Protein AF-A0A4P1QQF9-F1 (afdb_monomer_lite)

Secondary structure (DSSP, 8-state):
--------S-TTTHHHHHHHHHHHHHHHT-S-HHHHHH----HHHHHHHHHHHHHHHHHTS-SB-TTS-GGGSBHHHHHHHHHHTT-GGGGS-GGGTT-S-HHHHHHHHHHHHHHT-S-HHHHHHHHHT---

Foldseek 3Di:
DDDPDDPDPPPPVVVVVCVVCVVVCVVQVLAQPCCVPVVDDDPLSVLQSVLQVLLCVQQVDRQADPVDDPCPRGSLNVLVVCLLVVNNLVSGHCVCVPVDDSVVSSVSSLSSNLSNDPDVVVNVCSVVVPHD

InterPro domains:
  IPR001245 Serine-threonine/tyrosine-protein kinase, catalytic domain [PF07714] (26-63)
  IPR011009 Protein kinase-like domain superfamily [SSF56112] (26-121)
  IPR052059 Cysteine-rich Ser/Thr receptor-like kinase [PTHR47973] (28-121)

Radius of gyration: 16.27 Å; chains: 1; bounding box: 32×35×48 Å

Structure (mmCIF, N/CA/C/O backbone):
data_AF-A0A4P1QQF9-F1
#
_entry.id   AF-A0A4P1QQF9-F1
#
loop_
_atom_site.group_PDB
_atom_site.id
_atom_site.type_symbol
_atom_site.label_atom_id
_atom_site.label_alt_id
_atom_site.label_comp_id
_atom_site.label_asym_id
_atom_site.label_entity_id
_atom_site.label_seq_id
_atom_site.pdbx_PDB_ins_code
_atom_site.Cartn_x
_atom_site.Cartn_y
_atom_site.Cartn_z
_atom_site.occupancy
_atom_site.B_iso_or_equiv
_atom_site.auth_seq_id
_atom_site.auth_comp_id
_atom_site.auth_asym_id
_atom_site.auth_atom_id
_atom_site.pdbx_PDB_model_num
ATOM 1 N N . MET A 1 1 ? -5.512 4.528 -14.295 1.00 44.72 1 MET A N 1
ATOM 2 C CA . MET A 1 1 ? -5.775 3.090 -14.500 1.00 44.72 1 MET A CA 1
ATOM 3 C C . MET A 1 1 ? -5.192 2.738 -15.855 1.00 44.72 1 MET A C 1
ATOM 5 O O . MET A 1 1 ? -5.712 3.208 -16.859 1.00 44.72 1 MET A O 1
ATOM 9 N N . VAL A 1 2 ? -4.029 2.088 -15.884 1.00 41.84 2 VAL A N 1
ATOM 10 C CA . VAL A 1 2 ? -3.334 1.785 -17.139 1.00 41.84 2 VAL A CA 1
ATOM 11 C C . VAL A 1 2 ? -4.038 0.578 -17.741 1.00 41.84 2 VAL A C 1
ATOM 13 O O . VAL A 1 2 ? -3.975 -0.528 -17.215 1.00 41.84 2 VAL A O 1
ATOM 16 N N . VAL A 1 3 ? -4.859 0.832 -18.754 1.00 43.25 3 VAL A N 1
ATOM 17 C CA . VAL A 1 3 ? -5.594 -0.221 -19.444 1.00 43.25 3 VAL A CA 1
ATOM 18 C C . VAL A 1 3 ? -4.650 -0.761 -20.513 1.00 43.25 3 VAL A C 1
ATOM 20 O O . VAL A 1 3 ? -4.493 -0.133 -21.560 1.00 43.25 3 VAL A O 1
ATOM 23 N N . SER A 1 4 ? -4.010 -1.911 -20.272 1.00 41.78 4 SER A N 1
ATOM 24 C CA . SER A 1 4 ? -3.557 -2.768 -21.374 1.00 41.78 4 SER A CA 1
ATOM 25 C C . SER A 1 4 ? -4.792 -3.187 -22.167 1.00 41.78 4 SER A C 1
ATOM 27 O O . SER A 1 4 ? -5.408 -4.216 -21.893 1.00 41.78 4 SER A O 1
ATOM 29 N N . THR A 1 5 ? -5.197 -2.371 -23.135 1.00 38.56 5 THR A N 1
ATOM 30 C CA . THR A 1 5 ? -6.034 -2.857 -24.229 1.00 38.56 5 THR A CA 1
ATOM 31 C C . THR A 1 5 ? -5.105 -3.483 -25.265 1.00 38.56 5 THR A C 1
ATOM 33 O O . THR A 1 5 ? -4.004 -2.994 -25.508 1.00 38.56 5 THR A O 1
ATOM 36 N N . SER A 1 6 ? -5.501 -4.660 -25.748 1.00 38.91 6 SER A N 1
ATOM 37 C CA . SER A 1 6 ? -4.731 -5.558 -26.608 1.00 38.91 6 SER A CA 1
ATOM 38 C C . SER A 1 6 ? -3.914 -4.847 -27.688 1.00 38.91 6 SER A C 1
ATOM 40 O O . SER A 1 6 ? -4.451 -4.059 -28.456 1.00 38.91 6 SER A O 1
ATOM 42 N N . ILE A 1 7 ? -2.637 -5.225 -27.790 1.00 47.91 7 ILE A N 1
ATOM 43 C CA . ILE A 1 7 ? -1.709 -4.834 -28.861 1.00 47.91 7 ILE A CA 1
ATOM 44 C C . ILE A 1 7 ? -2.365 -5.136 -30.214 1.00 47.91 7 ILE A C 1
ATOM 46 O O . ILE A 1 7 ? -2.568 -6.303 -30.562 1.00 47.91 7 ILE A O 1
ATOM 50 N N . GLY A 1 8 ? -2.710 -4.095 -30.968 1.00 36.00 8 GLY A N 1
ATOM 51 C CA . GLY A 1 8 ? -3.634 -4.206 -32.088 1.00 36.00 8 GLY A CA 1
ATOM 52 C C . GLY A 1 8 ? -3.357 -3.203 -33.197 1.00 36.00 8 GLY A C 1
ATOM 53 O O . GLY A 1 8 ? -4.265 -2.478 -33.559 1.00 36.00 8 GLY A O 1
ATOM 54 N N . LYS A 1 9 ? -2.132 -3.192 -33.752 1.00 39.50 9 LYS A N 1
ATOM 55 C CA . LYS A 1 9 ? -1.674 -2.633 -35.059 1.00 39.50 9 LYS A CA 1
ATOM 56 C C . LYS A 1 9 ? -2.128 -1.221 -35.508 1.00 39.50 9 LYS A C 1
ATOM 58 O O . LYS A 1 9 ? -1.622 -0.756 -36.524 1.00 39.50 9 LYS A O 1
ATOM 63 N N . HIS A 1 10 ? -2.957 -0.503 -34.760 1.00 36.59 10 HIS A N 1
ATOM 64 C CA . HIS A 1 10 ? -3.388 0.877 -35.013 1.00 36.59 10 HIS A CA 1
ATOM 65 C C . HIS A 1 10 ? -2.813 1.871 -33.972 1.00 36.59 10 HIS A C 1
ATOM 67 O O . HIS A 1 10 ? -3.214 3.028 -33.904 1.00 36.59 10 HIS A O 1
ATOM 73 N N . ASP A 1 11 ? -1.808 1.438 -33.203 1.00 45.12 11 ASP A N 1
ATOM 74 C CA . ASP A 1 11 ? -1.289 2.068 -31.975 1.00 45.12 11 ASP A CA 1
ATOM 75 C C . ASP A 1 11 ? -0.271 3.213 -32.176 1.00 45.12 11 ASP A C 1
ATOM 77 O O . ASP A 1 11 ? 0.588 3.440 -31.323 1.00 45.12 11 ASP A O 1
ATOM 81 N N . VAL A 1 12 ? -0.300 3.948 -33.291 1.00 43.59 12 VAL A N 1
ATOM 82 C CA . VAL A 1 12 ? 0.636 5.083 -33.481 1.00 43.59 12 VAL A CA 1
ATOM 83 C C . VAL A 1 12 ? 0.071 6.389 -32.904 1.00 43.59 12 VAL A C 1
ATOM 85 O O . VAL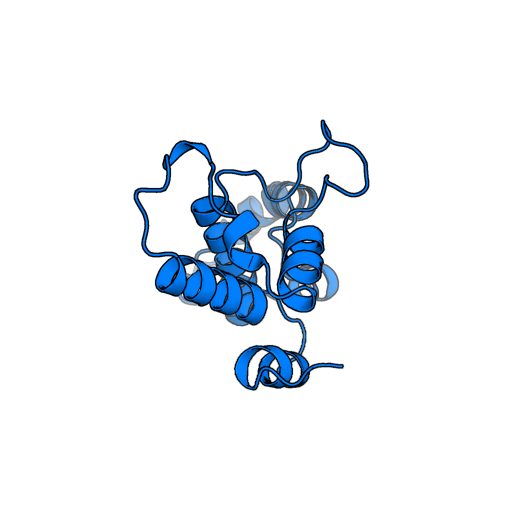 A 1 12 ? 0.829 7.283 -32.535 1.00 43.59 12 VAL A O 1
ATOM 88 N N . GLU A 1 13 ? -1.248 6.484 -32.723 1.00 35.62 13 GLU A N 1
ATOM 89 C CA . GLU A 1 13 ? -1.903 7.711 -32.249 1.00 35.62 13 GLU A CA 1
ATOM 90 C C . GLU A 1 13 ? -1.984 7.790 -30.711 1.00 35.62 13 GLU A C 1
ATOM 92 O O . GLU A 1 13 ? -1.727 8.844 -30.124 1.00 35.62 13 GLU A O 1
ATOM 97 N N . TYR A 1 14 ? -2.195 6.659 -30.024 1.00 43.12 14 TYR A N 1
ATOM 98 C CA . TYR A 1 14 ? -2.298 6.610 -28.556 1.00 43.12 14 TYR A CA 1
ATOM 99 C C . TYR A 1 14 ? -0.967 6.828 -27.825 1.00 43.12 14 TYR A C 1
ATOM 101 O O . TYR A 1 14 ? -0.943 7.441 -26.756 1.00 43.12 14 TYR A O 1
ATOM 109 N N . ALA A 1 15 ? 0.161 6.410 -28.407 1.00 37.53 15 ALA A N 1
ATOM 110 C CA . ALA A 1 15 ? 1.489 6.604 -27.816 1.00 37.53 15 ALA A CA 1
ATOM 111 C C . ALA A 1 15 ? 1.824 8.090 -27.546 1.00 37.53 15 ALA A C 1
ATOM 113 O O . ALA A 1 15 ? 2.609 8.403 -26.647 1.00 37.53 15 ALA A O 1
ATOM 114 N N . SER A 1 16 ? 1.202 9.014 -28.288 1.00 33.31 16 SER A N 1
ATOM 115 C CA . SER A 1 16 ? 1.382 10.458 -28.109 1.00 33.31 16 SER A CA 1
ATOM 116 C C . SER A 1 16 ? 0.674 11.010 -26.858 1.00 33.31 16 SER A C 1
ATOM 118 O O . SER A 1 16 ? 1.239 11.861 -26.168 1.00 33.31 16 SER A O 1
ATOM 120 N N . VAL A 1 17 ? -0.487 10.457 -26.485 1.00 43.62 17 VAL A N 1
ATOM 121 C CA . VAL A 1 17 ? -1.224 10.798 -25.250 1.00 43.62 17 VAL A CA 1
ATOM 122 C C . VAL A 1 17 ? -0.483 10.268 -24.013 1.00 43.62 17 VAL A C 1
ATOM 124 O O . VAL A 1 17 ? -0.317 10.979 -23.019 1.00 43.62 17 VAL A O 1
ATOM 127 N N . PHE A 1 18 ? 0.083 9.059 -24.102 1.00 46.94 18 PHE A N 1
ATOM 128 C CA . PHE A 1 18 ? 0.839 8.417 -23.016 1.00 46.94 18 PHE A CA 1
ATOM 129 C C . PHE A 1 18 ? 2.087 9.194 -22.573 1.00 46.94 18 PHE A C 1
ATOM 131 O O . PHE A 1 18 ? 2.474 9.147 -21.400 1.00 46.94 18 PHE A O 1
ATOM 138 N N . ARG A 1 19 ? 2.728 9.943 -23.474 1.00 43.16 19 ARG A N 1
ATOM 139 C CA . ARG A 1 19 ? 3.978 10.655 -23.170 1.00 43.16 19 ARG A CA 1
ATOM 140 C C . ARG A 1 19 ? 3.769 11.891 -22.282 1.00 43.16 19 ARG A C 1
ATOM 142 O O . ARG A 1 19 ? 4.692 12.302 -21.576 1.00 43.16 19 ARG A O 1
ATOM 149 N N . VAL A 1 20 ? 2.571 12.479 -22.293 1.00 44.44 20 VAL A N 1
ATOM 150 C CA . VAL A 1 20 ? 2.234 13.653 -21.469 1.00 44.44 20 VAL A CA 1
ATOM 151 C C . VAL A 1 20 ? 1.802 13.226 -20.059 1.00 44.44 20 VAL A C 1
ATOM 153 O O . VAL A 1 20 ? 2.200 13.869 -19.088 1.00 44.44 20 VAL A O 1
ATOM 156 N N . ASP A 1 21 ? 1.108 12.090 -19.939 1.00 55.69 21 ASP A N 1
ATOM 157 C CA . ASP A 1 21 ? 0.489 11.612 -18.692 1.00 55.69 21 ASP A CA 1
ATOM 158 C C . ASP A 1 21 ? 1.420 10.744 -17.816 1.00 55.69 21 ASP A C 1
ATOM 160 O O . ASP A 1 21 ? 1.348 10.755 -16.587 1.00 55.69 21 ASP A O 1
ATOM 164 N N . SER A 1 22 ? 2.403 10.057 -18.415 1.00 53.38 22 SER A N 1
ATOM 165 C CA . SER A 1 22 ? 3.362 9.216 -17.670 1.00 53.38 22 SER A CA 1
ATOM 166 C C . SER A 1 22 ? 4.124 9.989 -16.584 1.00 53.38 22 SER A C 1
ATOM 168 O O . SER A 1 22 ? 4.401 9.450 -15.516 1.00 53.38 22 SER A O 1
ATOM 170 N N . ARG A 1 23 ? 4.411 11.280 -16.810 1.00 57.81 23 ARG A N 1
ATOM 171 C CA . ARG A 1 23 ? 5.041 12.157 -15.805 1.00 57.81 23 ARG A CA 1
ATOM 172 C C . ARG A 1 23 ? 4.121 12.452 -14.621 1.00 57.81 23 ARG A C 1
ATOM 174 O O . ARG A 1 23 ? 4.601 12.582 -13.497 1.00 57.81 23 ARG A O 1
ATOM 181 N N . PHE A 1 24 ? 2.814 12.545 -14.856 1.00 64.75 24 PHE A N 1
ATOM 182 C CA . PHE A 1 24 ? 1.826 12.745 -13.803 1.00 64.75 24 PHE A CA 1
ATOM 183 C C . PHE A 1 24 ? 1.680 11.485 -12.942 1.00 64.75 24 PHE A C 1
ATOM 185 O O . PHE A 1 24 ? 1.765 11.583 -11.717 1.00 64.75 24 PHE A O 1
ATOM 192 N N . PHE A 1 25 ? 1.560 10.307 -13.564 1.00 62.66 25 PHE A N 1
ATOM 193 C CA . PHE A 1 25 ? 1.526 9.024 -12.848 1.00 62.66 25 PHE A CA 1
ATOM 194 C C . PHE A 1 25 ? 2.827 8.727 -12.098 1.00 62.66 25 PHE A C 1
ATOM 196 O O . PHE A 1 25 ? 2.775 8.254 -10.964 1.00 62.66 25 PHE A O 1
ATOM 203 N N . MET A 1 26 ? 3.979 9.076 -12.680 1.00 63.03 26 MET A N 1
ATOM 204 C CA . MET A 1 26 ? 5.286 9.001 -12.019 1.00 63.03 26 MET A CA 1
ATOM 205 C C . MET A 1 26 ? 5.330 9.883 -10.767 1.00 63.03 26 MET A C 1
ATOM 207 O O . MET A 1 26 ? 5.705 9.413 -9.700 1.00 63.03 26 MET A O 1
ATOM 211 N N . ARG A 1 27 ? 4.858 11.133 -10.856 1.00 64.81 27 ARG A N 1
ATOM 212 C CA . ARG A 1 27 ? 4.764 12.044 -9.701 1.00 64.81 27 ARG A CA 1
ATOM 213 C C . ARG A 1 27 ? 3.816 11.534 -8.612 1.00 64.81 27 ARG A C 1
ATOM 215 O O . ARG A 1 27 ? 3.943 11.930 -7.462 1.00 64.81 27 ARG A O 1
ATOM 222 N N . LYS A 1 28 ? 2.834 10.715 -8.980 1.00 71.81 28 LYS A N 1
ATOM 223 C CA . LYS A 1 28 ? 1.811 10.179 -8.076 1.00 71.81 28 LYS A CA 1
ATOM 224 C C . LYS A 1 28 ? 2.140 8.781 -7.525 1.00 71.81 28 LYS A C 1
ATOM 226 O O . LYS A 1 28 ? 1.411 8.294 -6.668 1.00 71.81 28 LYS A O 1
ATOM 231 N N . GLY A 1 29 ? 3.228 8.156 -7.981 1.00 75.94 29 GLY A N 1
ATOM 232 C CA . GLY A 1 29 ? 3.706 6.867 -7.469 1.00 75.94 29 GLY A CA 1
ATOM 233 C C . GLY A 1 29 ? 2.941 5.636 -7.968 1.00 75.94 29 GLY A C 1
ATOM 234 O O . GLY A 1 29 ? 3.096 4.562 -7.401 1.00 75.94 29 GLY A O 1
ATOM 235 N N . TYR A 1 30 ? 2.134 5.758 -9.029 1.00 81.25 30 TYR A N 1
ATOM 236 C CA . TYR A 1 30 ? 1.435 4.605 -9.627 1.00 81.25 30 TYR A CA 1
ATOM 237 C C . TYR A 1 30 ? 2.274 3.858 -10.661 1.00 81.25 30 TYR A C 1
ATOM 239 O O . TYR A 1 30 ? 1.855 2.815 -11.160 1.00 81.25 30 TYR A O 1
ATOM 247 N N . LEU A 1 31 ? 3.416 4.425 -11.048 1.00 76.75 31 LEU A N 1
ATOM 248 C CA . LEU A 1 31 ? 4.259 3.863 -12.086 1.00 76.75 31 LEU A CA 1
ATOM 249 C C . LEU A 1 31 ? 5.096 2.728 -11.502 1.00 76.75 31 LEU A C 1
ATOM 251 O O . LEU A 1 31 ? 5.864 2.955 -10.571 1.00 76.75 31 LEU A O 1
ATOM 255 N N . ALA A 1 32 ? 4.966 1.535 -12.077 1.00 78.69 32 ALA A N 1
ATOM 256 C CA . ALA A 1 32 ? 5.811 0.414 -11.698 1.00 78.69 32 ALA A CA 1
ATOM 257 C C . ALA A 1 32 ? 7.290 0.746 -11.969 1.00 78.69 32 ALA A C 1
ATOM 259 O O . ALA A 1 32 ? 7.599 1.318 -13.027 1.00 78.69 32 ALA A O 1
ATOM 260 N N . PRO A 1 33 ? 8.209 0.400 -11.058 1.00 75.25 33 PRO A N 1
ATOM 261 C CA . PRO A 1 33 ? 9.619 0.776 -11.156 1.00 75.25 33 PRO A CA 1
ATOM 262 C C . PRO A 1 33 ? 10.278 0.228 -12.428 1.00 75.25 33 PRO A C 1
ATOM 264 O O . PRO A 1 33 ? 11.023 0.933 -13.114 1.00 75.25 33 PRO A O 1
ATOM 267 N N . GLU A 1 34 ? 9.933 -0.989 -12.849 1.00 69.00 34 GLU A N 1
ATOM 268 C CA . GLU A 1 34 ? 10.425 -1.571 -14.093 1.00 69.00 34 GLU A CA 1
ATOM 269 C C . GLU A 1 34 ? 9.924 -0.827 -15.336 1.00 69.00 34 GLU A C 1
ATOM 271 O O . GLU A 1 34 ? 10.651 -0.742 -16.331 1.00 69.00 34 GLU A O 1
ATOM 276 N N . TYR A 1 35 ? 8.712 -0.262 -15.287 1.00 72.19 35 TYR A N 1
ATOM 277 C CA . TYR A 1 35 ? 8.171 0.543 -16.379 1.00 72.19 35 TYR A CA 1
ATOM 278 C C . TYR A 1 35 ? 8.817 1.932 -16.410 1.00 72.19 35 TYR A C 1
ATOM 280 O O . TYR A 1 35 ? 9.185 2.398 -17.489 1.00 72.19 35 TYR A O 1
ATOM 288 N N . ALA A 1 36 ? 9.056 2.540 -15.245 1.00 69.31 36 ALA A N 1
ATOM 289 C CA . ALA A 1 36 ? 9.767 3.811 -15.117 1.00 69.31 36 ALA A CA 1
ATOM 290 C C . ALA A 1 36 ? 11.188 3.748 -15.700 1.00 69.31 36 ALA A C 1
ATOM 292 O O . ALA A 1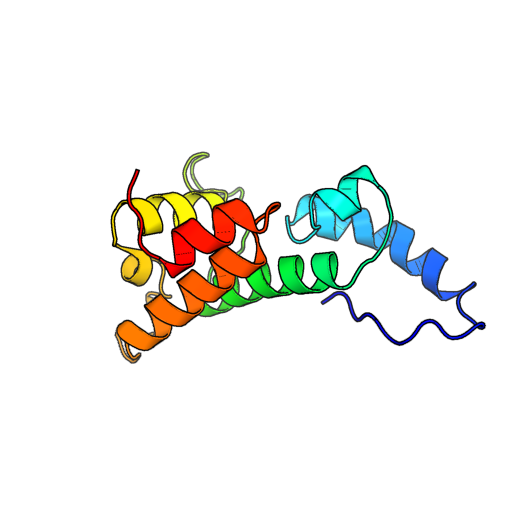 36 ? 11.619 4.672 -16.388 1.00 69.31 36 ALA A O 1
ATOM 293 N N . ILE A 1 37 ? 11.898 2.639 -15.465 1.00 72.12 37 ILE A N 1
ATOM 294 C CA . ILE A 1 37 ? 13.288 2.455 -15.904 1.00 72.12 37 ILE A CA 1
ATOM 295 C C . ILE A 1 37 ? 13.366 2.011 -17.368 1.00 72.12 37 ILE A C 1
ATOM 297 O O . ILE A 1 37 ? 14.195 2.504 -18.129 1.00 72.12 37 ILE A O 1
ATOM 301 N N . ARG A 1 38 ? 12.543 1.034 -17.774 1.00 72.19 38 ARG A N 1
ATOM 302 C CA . ARG A 1 38 ? 12.692 0.362 -19.079 1.00 72.19 38 ARG A CA 1
ATOM 303 C C . ARG A 1 38 ? 11.773 0.916 -20.162 1.00 72.19 38 ARG A C 1
ATOM 305 O O . ARG A 1 38 ? 11.942 0.546 -21.322 1.00 72.19 38 ARG A O 1
ATOM 312 N N . GLY A 1 39 ? 10.774 1.723 -19.800 1.00 68.38 39 GLY A N 1
ATOM 313 C CA . GLY A 1 39 ? 9.780 2.273 -20.727 1.00 68.38 39 GLY A CA 1
ATOM 314 C C . GLY A 1 39 ? 8.907 1.218 -21.415 1.00 68.38 39 GLY A C 1
ATOM 315 O O . GLY A 1 39 ? 8.258 1.515 -22.414 1.00 68.38 39 GLY A O 1
ATOM 316 N N . LYS A 1 40 ? 8.900 -0.027 -20.921 1.00 66.56 40 LYS A N 1
ATOM 317 C CA . LYS A 1 40 ? 8.110 -1.129 -21.482 1.00 66.56 40 LYS A CA 1
ATOM 318 C C . LYS A 1 40 ? 6.841 -1.338 -20.678 1.00 66.56 40 LYS A C 1
ATOM 320 O O . LYS A 1 40 ? 6.913 -1.766 -19.527 1.00 66.56 40 LYS A O 1
ATOM 325 N N . LEU A 1 41 ? 5.697 -1.084 -21.304 1.00 68.62 41 LEU A N 1
ATOM 326 C CA . LEU A 1 41 ? 4.411 -1.435 -20.724 1.00 68.62 41 LEU A CA 1
ATOM 327 C C . LEU A 1 41 ? 4.301 -2.962 -20.660 1.00 68.62 41 LEU A C 1
ATOM 329 O O . LEU A 1 41 ? 4.533 -3.658 -21.650 1.00 68.62 41 LEU A O 1
ATOM 333 N N . THR A 1 42 ? 3.992 -3.489 -19.481 1.00 73.56 42 THR A N 1
ATOM 334 C CA . THR A 1 42 ? 3.822 -4.927 -19.269 1.00 73.56 42 THR A CA 1
ATOM 335 C C . THR A 1 42 ? 2.619 -5.176 -18.378 1.00 73.56 42 THR A C 1
ATOM 337 O O . THR A 1 42 ? 2.243 -4.324 -17.579 1.00 73.56 42 THR A O 1
ATOM 340 N N . ARG A 1 43 ? 2.082 -6.398 -18.426 1.00 76.94 43 ARG A N 1
ATOM 341 C CA . ARG A 1 43 ? 1.027 -6.836 -17.503 1.00 76.94 43 ARG A CA 1
ATOM 342 C C . ARG A 1 43 ? 1.415 -6.668 -16.024 1.00 76.94 43 ARG A C 1
ATOM 344 O O . ARG A 1 43 ? 0.540 -6.470 -15.194 1.00 76.94 43 ARG A O 1
ATOM 351 N N . LYS A 1 44 ? 2.710 -6.749 -15.687 1.00 77.12 44 LYS A N 1
ATOM 352 C CA . LYS A 1 44 ? 3.198 -6.537 -14.313 1.00 77.12 44 LYS A CA 1
ATOM 353 C C . LYS A 1 44 ? 3.076 -5.080 -13.874 1.00 77.12 44 LYS A C 1
ATOM 355 O O . LYS A 1 44 ? 2.686 -4.838 -12.738 1.00 77.12 44 LYS A O 1
ATOM 360 N N . ALA A 1 45 ? 3.294 -4.142 -14.794 1.00 77.69 45 ALA A N 1
ATOM 361 C CA . ALA A 1 45 ? 3.126 -2.726 -14.506 1.00 77.69 45 ALA A CA 1
ATOM 362 C C . ALA A 1 45 ? 1.666 -2.386 -14.161 1.00 77.69 45 ALA A C 1
ATOM 364 O O . ALA A 1 45 ? 1.413 -1.651 -13.210 1.00 77.69 45 ALA A O 1
ATOM 365 N N . ASP A 1 46 ? 0.706 -2.990 -14.870 1.00 80.88 46 ASP A N 1
ATOM 366 C CA . ASP A 1 46 ? -0.721 -2.812 -14.576 1.00 80.88 46 ASP A CA 1
ATOM 367 C C . ASP A 1 46 ? -1.109 -3.419 -13.215 1.00 80.88 46 ASP A C 1
ATOM 369 O O . ASP A 1 46 ? -1.886 -2.820 -12.470 1.00 80.88 46 ASP A O 1
ATOM 373 N N . ILE A 1 47 ? -0.538 -4.579 -12.858 1.00 86.56 47 ILE A N 1
ATOM 374 C CA . ILE A 1 47 ? -0.733 -5.214 -11.542 1.00 86.56 47 ILE A CA 1
ATOM 375 C C . ILE A 1 47 ? -0.189 -4.320 -10.422 1.00 86.56 47 ILE A C 1
ATOM 377 O O . ILE A 1 47 ? -0.876 -4.126 -9.421 1.00 86.56 47 ILE A O 1
ATOM 381 N N . TYR A 1 48 ? 0.995 -3.732 -10.601 1.00 86.88 48 TYR A N 1
ATOM 382 C CA . TYR A 1 48 ? 1.569 -2.789 -9.642 1.00 86.88 48 TYR A CA 1
ATOM 383 C C . TYR A 1 48 ? 0.642 -1.591 -9.414 1.00 86.88 48 TYR A C 1
ATOM 385 O O . TYR A 1 48 ? 0.269 -1.300 -8.277 1.00 86.88 48 TYR A O 1
ATOM 393 N N . SER A 1 49 ? 0.203 -0.926 -10.491 1.00 85.25 49 SER A N 1
ATOM 394 C CA . SER A 1 49 ? -0.701 0.225 -10.378 1.00 85.25 49 SER A CA 1
ATOM 395 C C . SER A 1 49 ? -2.034 -0.147 -9.719 1.00 85.25 49 SER A C 1
ATOM 397 O O . SER A 1 49 ? -2.594 0.663 -8.981 1.00 85.25 49 SER A O 1
ATOM 399 N N . PHE A 1 50 ? -2.542 -1.360 -9.965 1.00 88.69 50 PHE A N 1
ATOM 400 C CA . PHE A 1 50 ? -3.727 -1.885 -9.289 1.00 88.69 50 PHE A CA 1
ATOM 401 C C . PHE A 1 50 ? -3.496 -2.081 -7.786 1.00 88.69 50 PHE A C 1
ATOM 403 O O . PHE A 1 50 ? -4.358 -1.704 -7.000 1.00 88.69 50 PHE A O 1
ATOM 410 N N . GLY A 1 51 ? -2.335 -2.603 -7.380 1.00 91.88 51 GLY A N 1
ATOM 411 C CA . GLY A 1 51 ? -1.971 -2.753 -5.968 1.00 91.88 51 GLY A CA 1
ATOM 412 C C . GLY A 1 51 ? -1.958 -1.423 -5.216 1.00 91.88 51 GLY A C 1
ATOM 413 O O . GLY A 1 51 ? -2.553 -1.315 -4.145 1.00 91.88 51 GLY A O 1
ATOM 414 N N . VAL A 1 52 ? -1.358 -0.387 -5.814 1.00 90.69 52 VAL A N 1
ATOM 415 C CA . VAL A 1 52 ? -1.365 0.974 -5.249 1.00 90.69 52 VAL A CA 1
ATOM 416 C C . VAL A 1 52 ? -2.796 1.501 -5.113 1.00 90.69 52 VAL A C 1
ATOM 418 O O . VAL A 1 52 ? -3.177 1.968 -4.044 1.00 90.69 52 VAL A O 1
ATOM 421 N N . LEU A 1 53 ? -3.612 1.378 -6.165 1.00 91.88 53 LEU A N 1
ATOM 422 C CA . LEU A 1 53 ? -5.006 1.832 -6.148 1.00 91.88 53 LEU A CA 1
ATOM 423 C C . LEU A 1 53 ? -5.843 1.101 -5.089 1.00 91.88 53 LEU A C 1
ATOM 425 O O . LEU A 1 53 ? -6.627 1.724 -4.380 1.00 91.88 53 LEU A O 1
ATOM 429 N N . LEU A 1 54 ? -5.685 -0.218 -4.975 1.00 94.06 54 LEU A N 1
ATOM 430 C CA . LEU A 1 54 ? -6.404 -1.022 -3.992 1.00 94.06 54 LEU A CA 1
ATOM 431 C C . LEU A 1 54 ? -6.064 -0.575 -2.564 1.00 94.06 54 LEU A C 1
ATOM 433 O O . LEU A 1 54 ? -6.951 -0.483 -1.721 1.00 94.06 54 LEU A O 1
ATOM 437 N N . MET A 1 55 ? -4.798 -0.245 -2.303 1.00 93.44 55 MET A N 1
ATOM 438 C CA . MET A 1 55 ? -4.364 0.289 -1.013 1.00 93.44 55 MET A CA 1
ATOM 439 C C . MET A 1 55 ? -5.012 1.641 -0.695 1.00 93.44 55 MET A C 1
ATOM 441 O O . MET A 1 55 ? -5.525 1.808 0.406 1.00 93.44 55 MET A O 1
ATOM 445 N N . GLU A 1 56 ? -5.064 2.564 -1.661 1.00 94.06 56 GLU A N 1
ATOM 446 C CA . GLU A 1 56 ? -5.731 3.863 -1.485 1.00 94.06 56 GLU A CA 1
ATOM 447 C C . GLU A 1 56 ? -7.225 3.730 -1.190 1.00 94.06 56 GLU A C 1
ATOM 449 O O . GLU A 1 56 ? -7.752 4.472 -0.362 1.00 94.06 56 GLU A O 1
ATOM 454 N N . ILE A 1 57 ? -7.903 2.789 -1.858 1.00 94.19 57 ILE A N 1
ATOM 455 C CA . ILE A 1 57 ? -9.329 2.514 -1.640 1.00 94.19 57 ILE A CA 1
ATOM 456 C C . ILE A 1 57 ? -9.559 2.038 -0.207 1.00 94.19 57 ILE A C 1
ATOM 458 O O . ILE A 1 57 ? -10.459 2.534 0.461 1.00 94.19 57 ILE A O 1
ATOM 462 N N . ILE A 1 58 ? -8.747 1.093 0.272 1.00 94.81 58 ILE A N 1
ATOM 463 C CA . ILE A 1 58 ? -8.903 0.537 1.621 1.00 94.81 58 ILE A CA 1
ATOM 464 C C . ILE A 1 58 ? -8.562 1.580 2.684 1.00 94.81 58 ILE A C 1
ATOM 466 O O . ILE A 1 58 ? -9.215 1.626 3.724 1.00 94.81 58 ILE A O 1
ATOM 470 N N . SER A 1 59 ? -7.542 2.407 2.444 1.00 93.31 59 SER A N 1
ATOM 471 C CA . SER A 1 59 ? -7.078 3.377 3.432 1.00 93.31 59 SER A CA 1
ATOM 472 C C . SER A 1 59 ? -7.801 4.719 3.390 1.00 93.31 59 SER A C 1
ATOM 474 O O . SER A 1 59 ? -7.575 5.544 4.271 1.00 93.31 59 SER A O 1
ATOM 476 N N . GLY A 1 60 ? -8.573 5.000 2.336 1.00 92.88 60 GLY A N 1
ATOM 477 C CA . GLY A 1 60 ? -9.194 6.310 2.112 1.00 92.88 60 GLY A CA 1
ATOM 478 C C . GLY A 1 60 ? -8.175 7.448 1.959 1.00 92.88 60 GLY A C 1
ATOM 479 O O . GLY A 1 60 ? -8.483 8.618 2.188 1.00 92.88 60 GLY A O 1
ATOM 480 N N . ARG A 1 61 ? -6.921 7.128 1.609 1.00 91.00 61 ARG A N 1
ATOM 481 C CA . ARG A 1 61 ? -5.797 8.081 1.574 1.00 91.00 61 ARG A CA 1
ATOM 482 C C . ARG A 1 61 ? -5.123 8.046 0.217 1.00 91.00 61 ARG A C 1
ATOM 484 O O . ARG A 1 61 ? -5.015 6.998 -0.400 1.00 91.00 61 ARG A O 1
ATOM 491 N N . CYS A 1 62 ? -4.619 9.201 -0.209 1.00 89.94 62 CYS A N 1
ATOM 492 C CA . CYS A 1 62 ? -3.765 9.278 -1.388 1.00 89.94 62 CYS A CA 1
ATOM 493 C C . CYS A 1 62 ? -2.428 8.567 -1.134 1.00 89.94 62 CYS A C 1
ATOM 495 O O . CYS A 1 62 ? -1.833 8.748 -0.070 1.00 89.94 62 CYS A O 1
ATOM 497 N N . ASN A 1 63 ? -1.920 7.867 -2.147 1.00 87.38 63 ASN A N 1
ATOM 498 C CA . ASN A 1 63 ? -0.645 7.154 -2.128 1.00 87.38 63 ASN A CA 1
ATOM 499 C C . ASN A 1 63 ? 0.532 8.073 -1.774 1.00 87.38 63 ASN A C 1
ATOM 501 O O . ASN A 1 63 ? 1.437 7.683 -1.044 1.00 87.38 63 ASN A O 1
ATOM 505 N N . ILE A 1 64 ? 0.491 9.310 -2.281 1.00 88.56 64 ILE A N 1
ATOM 506 C CA . ILE A 1 64 ? 1.439 10.370 -1.940 1.00 88.56 64 ILE A CA 1
ATOM 507 C C . ILE A 1 64 ? 0.660 11.569 -1.416 1.00 88.56 64 ILE A C 1
ATOM 509 O O . ILE A 1 64 ? -0.161 12.154 -2.134 1.00 88.56 64 ILE A O 1
ATOM 513 N N . ASN A 1 65 ? 0.955 11.971 -0.184 1.00 87.62 65 ASN A N 1
ATOM 514 C CA . ASN A 1 65 ? 0.377 13.151 0.440 1.00 87.62 65 ASN A CA 1
ATOM 515 C C . ASN A 1 65 ? 1.472 14.066 1.003 1.00 87.62 65 ASN A C 1
ATOM 517 O O . ASN A 1 65 ? 1.887 13.941 2.150 1.00 87.62 65 ASN A O 1
ATOM 521 N N . SER A 1 66 ? 1.874 15.055 0.204 1.00 85.62 66 SER A N 1
ATOM 522 C CA . SER A 1 66 ? 2.922 16.026 0.550 1.00 85.62 66 SER A CA 1
ATOM 523 C C . SER A 1 66 ? 2.546 17.007 1.670 1.00 85.62 66 SER A C 1
ATOM 525 O O . SER A 1 66 ? 3.334 17.893 1.986 1.00 85.62 66 SER A O 1
ATOM 527 N N . ARG A 1 67 ? 1.326 16.926 2.220 1.00 88.50 67 ARG A N 1
ATOM 528 C CA . ARG A 1 67 ? 0.884 17.757 3.353 1.00 88.50 67 ARG A CA 1
ATOM 529 C C . ARG A 1 67 ? 1.218 17.129 4.708 1.00 88.50 67 ARG A C 1
ATOM 531 O O . ARG A 1 67 ? 1.025 17.783 5.727 1.00 88.50 67 ARG A O 1
ATOM 538 N N . LEU A 1 68 ? 1.658 15.874 4.720 1.00 88.00 68 LEU A N 1
ATOM 539 C CA . LEU A 1 68 ? 2.014 15.129 5.924 1.00 88.00 68 LEU A CA 1
ATOM 540 C C . LEU A 1 68 ? 3.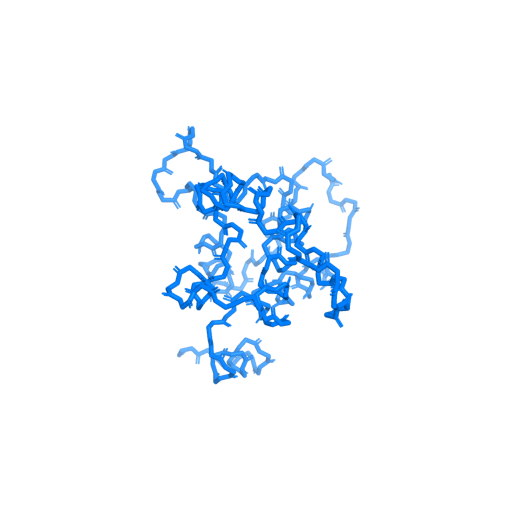520 15.235 6.228 1.00 88.00 68 LEU A C 1
ATOM 542 O O . LEU A 1 68 ? 4.293 15.589 5.327 1.00 88.00 68 LEU A O 1
ATOM 546 N N . PRO A 1 69 ? 3.946 14.908 7.465 1.00 87.56 69 PRO A N 1
ATOM 547 C CA . PRO A 1 69 ? 5.355 14.678 7.791 1.00 87.56 69 PRO A CA 1
ATOM 548 C C . PRO A 1 69 ? 5.981 13.665 6.833 1.00 87.56 69 PRO A C 1
ATOM 550 O O . PRO A 1 69 ? 5.266 12.789 6.350 1.00 87.56 69 PRO A O 1
ATOM 553 N N . ILE A 1 70 ? 7.282 13.794 6.552 1.00 82.38 70 ILE A N 1
ATOM 554 C CA . ILE A 1 70 ? 8.013 13.005 5.538 1.00 82.38 70 ILE A CA 1
ATOM 555 C C . ILE A 1 70 ? 7.776 11.503 5.723 1.00 82.38 70 ILE A C 1
ATOM 557 O O . ILE A 1 70 ? 7.489 10.801 4.758 1.00 82.38 70 ILE A O 1
ATOM 561 N N . GLU A 1 71 ? 7.786 11.052 6.972 1.00 80.94 71 GLU A N 1
ATOM 562 C CA . GLU A 1 71 ? 7.600 9.667 7.407 1.00 80.94 71 GLU A CA 1
ATOM 563 C C . GLU A 1 71 ? 6.185 9.134 7.118 1.00 80.94 71 GLU A C 1
ATOM 565 O O . GLU A 1 71 ? 5.938 7.933 7.134 1.00 80.94 71 GLU A O 1
ATOM 570 N N . GLU A 1 72 ? 5.230 10.025 6.853 1.00 83.75 72 GLU A N 1
ATOM 571 C CA . GLU A 1 72 ? 3.833 9.694 6.593 1.00 83.75 72 GLU A CA 1
ATOM 572 C C . GLU A 1 72 ? 3.373 10.004 5.162 1.00 83.75 72 GLU A C 1
ATOM 574 O O . GLU A 1 72 ? 2.206 9.752 4.834 1.00 83.75 72 GLU A O 1
ATOM 579 N N . GLN A 1 73 ? 4.245 10.565 4.316 1.00 88.94 73 GLN A N 1
ATOM 580 C CA . GLN A 1 73 ? 3.869 11.025 2.974 1.00 88.94 73 GLN A CA 1
ATOM 581 C C . GLN A 1 73 ? 3.545 9.879 2.023 1.00 88.94 73 GLN A C 1
ATOM 583 O O . GLN A 1 73 ? 2.704 10.067 1.141 1.00 88.94 73 GLN A O 1
ATOM 588 N N . PHE A 1 74 ? 4.192 8.726 2.197 1.00 89.88 74 PHE A N 1
ATOM 589 C CA . PHE A 1 74 ? 4.094 7.582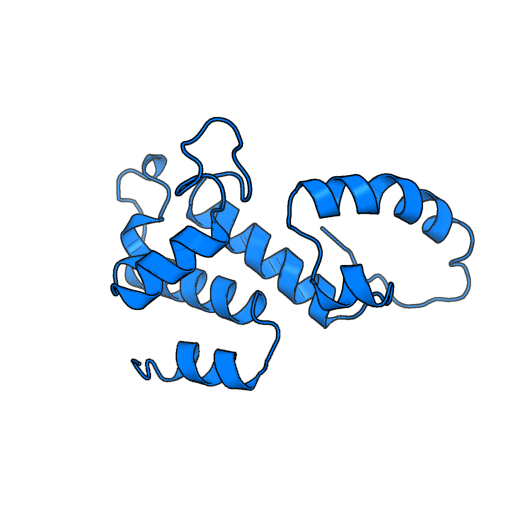 1.299 1.00 89.88 74 PHE A CA 1
ATOM 590 C C . PHE A 1 74 ? 3.265 6.468 1.933 1.00 89.88 74 PHE A C 1
ATOM 592 O O . PHE A 1 74 ? 3.666 5.835 2.909 1.00 89.88 74 PHE A O 1
ATOM 599 N N . LEU A 1 75 ? 2.089 6.209 1.364 1.00 91.69 75 LEU A N 1
ATOM 600 C CA . LEU A 1 75 ? 1.178 5.178 1.861 1.00 91.69 75 LEU A CA 1
ATOM 601 C C . LEU A 1 75 ? 1.794 3.780 1.763 1.00 91.69 75 LEU A C 1
ATOM 603 O O . LEU A 1 75 ? 1.625 2.978 2.676 1.00 91.69 75 LEU A O 1
ATOM 607 N N . LEU A 1 76 ? 2.520 3.506 0.676 1.00 89.81 76 LEU A N 1
ATOM 608 C CA . LEU A 1 76 ? 3.156 2.211 0.452 1.00 89.81 76 LEU A CA 1
ATOM 609 C C . LEU A 1 76 ? 4.219 1.896 1.516 1.00 89.81 76 LEU A C 1
ATOM 611 O O . LEU A 1 76 ? 4.235 0.786 2.037 1.00 89.81 76 LEU A O 1
ATOM 615 N N . GLU A 1 77 ? 5.062 2.866 1.875 1.00 89.12 77 GLU A N 1
ATOM 616 C CA . GLU A 1 77 ? 6.079 2.706 2.929 1.00 89.12 77 GLU A CA 1
ATOM 617 C C . GLU A 1 77 ? 5.418 2.434 4.283 1.00 89.12 77 GLU A C 1
ATOM 619 O O . GLU A 1 77 ? 5.715 1.439 4.940 1.00 89.12 77 GLU A O 1
ATOM 624 N N . ARG A 1 78 ? 4.401 3.229 4.636 1.00 91.06 78 ARG A N 1
ATOM 625 C CA . ARG A 1 78 ? 3.599 2.985 5.842 1.00 91.06 78 ARG A CA 1
ATOM 626 C C . ARG A 1 78 ? 2.950 1.606 5.850 1.00 91.06 78 ARG A C 1
ATOM 628 O O . ARG A 1 78 ? 2.804 0.997 6.908 1.00 91.06 78 ARG A O 1
ATOM 635 N N . ALA A 1 79 ? 2.498 1.128 4.693 1.00 92.50 79 ALA A N 1
ATOM 636 C CA . ALA A 1 79 ? 1.866 -0.174 4.596 1.00 92.50 79 ALA A CA 1
ATOM 637 C C . ALA A 1 79 ? 2.842 -1.314 4.892 1.00 92.50 79 ALA A C 1
ATOM 639 O O . ALA A 1 79 ? 2.454 -2.272 5.563 1.00 92.50 79 ALA A O 1
ATOM 640 N N . TRP A 1 80 ? 4.102 -1.177 4.475 1.00 90.69 80 TRP A N 1
ATOM 641 C CA . TRP A 1 80 ? 5.181 -2.083 4.863 1.00 90.69 80 TRP A CA 1
ATOM 642 C C . TRP A 1 80 ? 5.460 -2.041 6.366 1.00 90.69 80 TRP A C 1
ATOM 644 O O . TRP A 1 80 ? 5.448 -3.094 7.003 1.00 90.69 80 TRP A O 1
ATOM 654 N N . ASP A 1 81 ? 5.571 -0.852 6.961 1.00 90.31 81 ASP A N 1
ATOM 655 C CA . ASP A 1 81 ? 5.796 -0.710 8.407 1.00 90.31 81 ASP A CA 1
ATOM 656 C C . ASP A 1 81 ? 4.688 -1.380 9.237 1.00 90.31 81 ASP A C 1
ATOM 658 O O . ASP A 1 81 ? 4.943 -2.102 10.205 1.00 90.31 81 ASP A O 1
ATOM 662 N N . HIS A 1 82 ? 3.427 -1.162 8.857 1.00 92.44 82 HIS A N 1
ATOM 663 C CA . HIS A 1 82 ? 2.287 -1.790 9.525 1.00 92.44 82 HIS A CA 1
ATOM 664 C C . HIS A 1 82 ? 2.192 -3.290 9.233 1.00 92.44 82 HIS A C 1
ATOM 666 O O . HIS A 1 82 ? 1.711 -4.039 10.087 1.00 92.44 82 HIS A O 1
ATOM 672 N N . TYR A 1 83 ? 2.647 -3.754 8.068 1.00 91.31 83 TYR A N 1
ATOM 673 C CA . TYR A 1 83 ? 2.754 -5.179 7.774 1.00 91.31 83 TYR A CA 1
ATOM 674 C C . TYR A 1 83 ? 3.758 -5.868 8.704 1.00 91.31 83 TYR A C 1
ATOM 676 O O . TYR A 1 83 ? 3.396 -6.853 9.353 1.00 91.31 83 TYR A O 1
ATOM 684 N N . GLU A 1 84 ? 4.965 -5.318 8.848 1.00 88.56 84 GLU A N 1
ATOM 685 C CA . GLU A 1 84 ? 6.015 -5.855 9.725 1.00 88.56 84 GLU A CA 1
ATOM 686 C C . GLU A 1 84 ? 5.575 -5.898 11.193 1.00 88.56 84 GLU A C 1
ATOM 688 O O . GLU A 1 84 ? 5.832 -6.868 11.909 1.00 88.56 84 GLU A O 1
ATOM 693 N N . ARG A 1 85 ? 4.821 -4.885 11.628 1.00 90.12 85 ARG A N 1
ATOM 694 C CA . ARG A 1 85 ? 4.257 -4.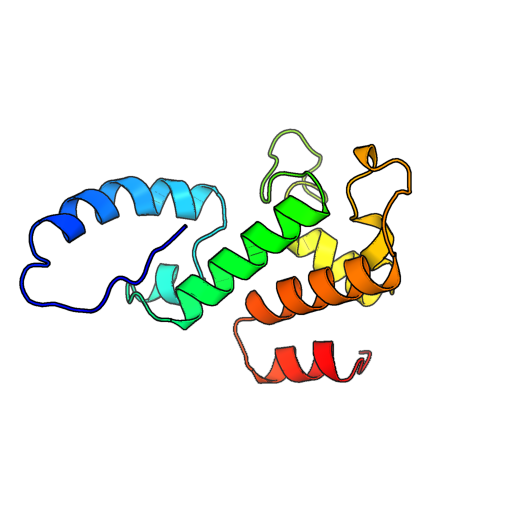803 12.985 1.00 90.12 85 ARG A CA 1
ATOM 695 C C . ARG A 1 85 ? 3.007 -5.660 13.193 1.00 90.12 85 ARG A C 1
ATOM 697 O O . ARG A 1 85 ? 2.538 -5.763 14.321 1.00 90.12 85 ARG A O 1
ATOM 704 N N . LYS A 1 86 ? 2.472 -6.293 12.140 1.00 90.50 86 LYS A N 1
ATOM 705 C CA . LYS A 1 86 ? 1.203 -7.055 12.148 1.00 90.50 86 LYS A CA 1
ATOM 706 C C . LYS A 1 86 ? -0.017 -6.199 12.512 1.00 90.50 86 LYS A C 1
ATOM 708 O O . LYS A 1 86 ? -0.981 -6.681 13.096 1.00 90.50 86 LYS A O 1
ATOM 713 N N . GLU A 1 87 ? 0.004 -4.935 12.106 1.00 94.06 87 GLU A N 1
ATOM 714 C CA . GLU A 1 87 ? -1.002 -3.914 12.409 1.00 94.06 87 GLU A CA 1
ATOM 715 C C . GLU A 1 87 ? -1.690 -3.357 11.149 1.00 94.06 87 GLU A C 1
ATOM 717 O O . GLU A 1 87 ? -2.194 -2.237 11.171 1.00 94.06 87 GLU A O 1
ATOM 722 N N . LEU A 1 88 ? -1.735 -4.114 10.044 1.00 93.12 88 LEU A N 1
ATOM 723 C CA . LEU A 1 88 ? -2.313 -3.660 8.765 1.00 93.12 88 LEU A CA 1
ATOM 724 C C . LEU A 1 88 ? -3.716 -3.055 8.885 1.00 93.12 88 LEU A C 1
ATOM 726 O O . LEU A 1 88 ? -4.027 -2.094 8.192 1.00 93.12 88 LEU A O 1
ATOM 730 N N . VAL A 1 89 ? -4.551 -3.579 9.783 1.00 94.06 89 VAL A N 1
ATOM 731 C CA . VAL A 1 89 ? -5.917 -3.080 10.013 1.00 94.06 89 VAL A CA 1
ATOM 732 C C . VAL A 1 89 ? -5.934 -1.594 10.406 1.00 94.06 89 VAL A C 1
ATOM 734 O O . VAL A 1 89 ? -6.897 -0.900 10.105 1.00 94.06 89 VAL A O 1
ATOM 737 N N . ARG A 1 90 ? -4.851 -1.059 10.990 1.00 93.56 90 ARG A N 1
ATOM 738 C CA . ARG A 1 90 ? -4.733 0.372 11.324 1.00 93.56 90 ARG A CA 1
ATOM 739 C C . ARG A 1 90 ? -4.669 1.294 10.107 1.00 93.56 90 ARG A C 1
ATOM 741 O O . ARG A 1 90 ? -4.821 2.500 10.264 1.00 93.56 90 ARG A O 1
ATOM 748 N N . LEU A 1 91 ? -4.408 0.752 8.920 1.00 94.12 91 LEU A N 1
ATOM 749 C CA . LEU A 1 91 ? -4.399 1.527 7.682 1.00 94.12 91 LEU A CA 1
ATOM 750 C C . LEU A 1 91 ? -5.790 1.739 7.106 1.00 94.12 91 LEU A C 1
ATOM 752 O O . LEU A 1 91 ? -5.918 2.573 6.218 1.00 94.12 91 LEU A O 1
ATOM 756 N N . VAL A 1 92 ? -6.788 0.970 7.548 1.00 95.31 92 VAL A N 1
ATOM 757 C CA . VAL A 1 92 ? -8.148 1.043 7.010 1.00 95.31 92 VAL A CA 1
ATOM 758 C C . VAL A 1 92 ? -8.739 2.423 7.281 1.00 95.31 92 VAL A C 1
ATOM 760 O O . VAL A 1 92 ? -8.492 3.018 8.331 1.00 95.31 92 VAL A O 1
ATOM 763 N N . ASP A 1 93 ? -9.501 2.933 6.316 1.00 94.56 93 ASP A N 1
ATOM 764 C CA . ASP A 1 93 ? -10.138 4.239 6.408 1.00 94.56 93 ASP A CA 1
ATOM 765 C C . ASP A 1 93 ? -10.983 4.360 7.684 1.00 94.56 93 ASP A C 1
ATOM 767 O O . ASP A 1 93 ? -11.980 3.663 7.882 1.00 94.56 93 ASP A O 1
ATOM 771 N N . THR A 1 94 ? -10.593 5.299 8.546 1.00 91.81 94 THR A N 1
ATOM 772 C CA . THR A 1 94 ? -11.288 5.594 9.800 1.00 91.81 94 THR A CA 1
ATOM 773 C C . THR A 1 94 ? -12.715 6.099 9.584 1.00 91.81 94 THR A C 1
ATOM 775 O O . THR A 1 94 ? -13.530 6.006 10.496 1.00 91.81 94 THR A O 1
ATOM 778 N N . SER A 1 95 ? -13.039 6.620 8.393 1.00 92.81 95 SER A N 1
ATOM 779 C CA . SER A 1 95 ? -14.389 7.079 8.049 1.00 92.81 95 SER A CA 1
ATOM 780 C C . SER A 1 95 ? -15.411 5.943 7.955 1.00 92.81 95 SER A C 1
ATOM 782 O O . SER A 1 95 ? -16.610 6.196 8.062 1.00 92.81 95 SER A O 1
ATOM 784 N N . LEU A 1 96 ? -14.945 4.694 7.832 1.00 90.75 96 LEU A N 1
ATOM 785 C CA . LEU A 1 96 ? -15.794 3.504 7.822 1.00 90.75 96 LEU A CA 1
ATOM 786 C C . LEU A 1 96 ? -16.361 3.157 9.207 1.00 90.75 96 LEU A C 1
ATOM 788 O O . LEU A 1 96 ? -17.167 2.243 9.290 1.00 90.75 96 LEU A O 1
ATOM 792 N N . ASN A 1 97 ? -15.968 3.851 10.288 1.00 87.00 97 ASN A N 1
ATOM 793 C CA . ASN A 1 97 ? -16.509 3.663 11.645 1.00 87.00 97 ASN A CA 1
ATOM 794 C C . ASN A 1 97 ? -16.592 2.186 12.095 1.00 87.00 97 ASN A C 1
ATOM 796 O O . ASN A 1 97 ? -17.579 1.774 12.697 1.00 87.00 97 ASN A O 1
ATOM 800 N N . GLU A 1 98 ? -15.563 1.390 11.781 1.00 85.44 98 GLU A N 1
ATOM 801 C CA . GLU A 1 98 ? -15.498 -0.057 12.075 1.00 85.44 98 GLU A CA 1
ATOM 802 C C . GLU A 1 98 ? -16.564 -0.921 11.366 1.00 85.44 98 GLU A C 1
ATOM 804 O O . GLU A 1 98 ? -16.700 -2.109 11.650 1.00 85.44 98 GLU A O 1
ATOM 809 N N . GLU A 1 99 ? -17.270 -0.375 10.374 1.00 92.31 99 GLU A N 1
ATOM 810 C CA . GLU A 1 99 ? -18.233 -1.088 9.528 1.00 92.31 99 GLU A CA 1
ATOM 811 C C . GLU A 1 99 ? -17.524 -1.861 8.396 1.00 92.31 99 GLU A C 1
ATOM 813 O O . GLU A 1 99 ? -17.800 -1.705 7.206 1.00 92.31 99 GLU A O 1
ATOM 818 N N . PHE A 1 100 ? -16.549 -2.693 8.762 1.00 92.56 100 PHE A N 1
ATOM 819 C CA . PHE A 1 100 ? -15.817 -3.556 7.837 1.00 92.56 100 PHE A CA 1
ATOM 820 C C . PHE A 1 100 ? -15.334 -4.834 8.530 1.00 92.56 100 PHE A C 1
ATOM 822 O O . PHE A 1 100 ? -15.151 -4.880 9.742 1.00 92.56 100 PHE A O 1
ATOM 829 N N . ASP A 1 101 ? -15.084 -5.883 7.745 1.00 94.88 101 ASP A N 1
ATOM 830 C CA . ASP A 1 101 ? -14.452 -7.104 8.251 1.00 94.88 101 ASP A CA 1
ATOM 831 C C . ASP A 1 101 ? -12.920 -6.902 8.318 1.00 94.88 101 ASP A C 1
ATOM 833 O O . ASP A 1 101 ? -12.277 -6.752 7.266 1.00 94.88 101 ASP A O 1
ATOM 837 N N . PRO A 1 102 ? -12.306 -6.902 9.520 1.00 92.81 102 PRO A N 1
ATOM 838 C CA . PRO A 1 102 ? -10.878 -6.643 9.683 1.00 92.81 102 PRO A CA 1
ATOM 839 C C . PRO A 1 102 ? -9.997 -7.717 9.038 1.00 92.81 102 PRO A C 1
ATOM 841 O O . PRO A 1 102 ? -8.913 -7.401 8.536 1.00 92.81 102 PRO A O 1
ATOM 844 N N . ASP A 1 103 ? -10.455 -8.968 8.979 1.00 92.62 103 ASP A N 1
ATOM 845 C CA . ASP A 1 103 ? -9.713 -10.051 8.341 1.00 92.62 103 ASP A CA 1
ATOM 846 C C . ASP A 1 103 ? -9.716 -9.887 6.822 1.00 92.62 103 ASP A C 1
ATOM 848 O O . ASP A 1 103 ? -8.694 -10.118 6.169 1.00 92.62 103 ASP A O 1
ATOM 852 N N . GLN A 1 104 ? -10.840 -9.460 6.241 1.00 93.44 104 GLN A N 1
ATOM 853 C CA . GLN A 1 104 ? -10.913 -9.171 4.806 1.00 93.44 104 GLN A CA 1
ATOM 854 C C . GLN A 1 104 ? -10.082 -7.945 4.447 1.00 93.44 104 GLN A C 1
ATOM 856 O O . GLN A 1 104 ? -9.295 -8.009 3.504 1.00 93.44 104 GLN A O 1
ATOM 861 N N . ALA A 1 105 ? -10.179 -6.864 5.220 1.00 94.00 105 ALA A N 1
ATOM 862 C CA . ALA A 1 105 ? -9.379 -5.667 4.988 1.00 94.00 105 ALA A CA 1
ATOM 863 C C . ALA A 1 105 ? -7.873 -5.973 5.054 1.00 94.00 105 ALA A C 1
ATOM 865 O O . ALA A 1 105 ? -7.118 -5.611 4.150 1.00 94.00 105 ALA A O 1
ATOM 866 N N . SER A 1 106 ? -7.442 -6.738 6.063 1.00 93.56 106 SER A N 1
ATOM 867 C CA . SER A 1 106 ? -6.058 -7.208 6.188 1.00 93.56 106 SER A CA 1
ATOM 868 C C . SER A 1 106 ? -5.629 -8.082 5.002 1.00 93.56 106 SER A C 1
ATOM 870 O O . SER A 1 106 ? -4.527 -7.912 4.477 1.00 93.56 106 SER A O 1
ATOM 872 N N . LYS A 1 107 ? -6.494 -8.984 4.513 1.00 93.44 107 LYS A N 1
ATOM 873 C CA . LYS A 1 107 ? -6.220 -9.793 3.310 1.00 93.44 107 LYS A CA 1
ATOM 874 C C . LYS A 1 107 ? -6.045 -8.928 2.067 1.00 93.44 107 LYS A C 1
ATOM 876 O O . LYS A 1 107 ? -5.074 -9.128 1.339 1.00 93.44 107 LYS A O 1
ATOM 881 N N . PHE A 1 108 ? -6.940 -7.973 1.825 1.00 94.44 108 PHE A N 1
ATOM 882 C CA . PHE A 1 108 ? -6.829 -7.094 0.664 1.00 94.44 108 PHE A CA 1
ATOM 883 C C . PHE A 1 108 ? -5.578 -6.215 0.731 1.00 94.44 108 PHE A C 1
ATOM 885 O O . PHE A 1 108 ? -4.894 -6.092 -0.278 1.00 94.44 108 PHE A O 1
ATOM 892 N N . LEU A 1 109 ? -5.199 -5.706 1.908 1.00 94.06 109 LEU A N 1
ATOM 893 C CA . LEU A 1 109 ? -3.939 -4.973 2.088 1.00 94.06 109 LEU A CA 1
ATOM 894 C C . LEU A 1 109 ? -2.709 -5.842 1.791 1.00 94.06 109 LEU A C 1
ATOM 896 O O . LEU A 1 109 ? -1.783 -5.381 1.127 1.00 94.06 109 LEU A O 1
ATOM 900 N N . LYS A 1 110 ? -2.706 -7.116 2.204 1.00 93.44 110 LYS A N 1
ATOM 901 C CA . LYS A 1 110 ? -1.635 -8.061 1.837 1.00 93.44 110 LYS A CA 1
ATOM 902 C C . LYS A 1 110 ? -1.578 -8.299 0.331 1.00 93.44 110 LYS A C 1
ATOM 904 O O . LYS A 1 110 ? -0.491 -8.315 -0.233 1.00 93.44 110 LYS A O 1
ATOM 909 N N . ILE A 1 111 ? -2.727 -8.450 -0.330 1.00 92.69 111 ILE A N 1
ATOM 910 C CA . ILE A 1 111 ? -2.793 -8.577 -1.794 1.00 92.69 111 ILE A CA 1
ATOM 911 C C . ILE A 1 111 ? -2.238 -7.315 -2.464 1.00 92.69 111 ILE A C 1
ATOM 913 O O . ILE A 1 111 ? -1.428 -7.432 -3.380 1.00 92.69 111 ILE A O 1
ATOM 917 N N . SER A 1 112 ? -2.600 -6.123 -1.982 1.00 93.06 112 SER A N 1
ATOM 918 C CA . SER A 1 112 ? -2.037 -4.861 -2.470 1.00 93.06 112 SER A CA 1
ATOM 919 C C . SER A 1 112 ? -0.514 -4.841 -2.355 1.00 93.06 112 SER A C 1
ATOM 921 O O . SER A 1 112 ? 0.159 -4.539 -3.338 1.00 93.06 112 SER A O 1
ATOM 923 N N . LEU A 1 113 ? 0.034 -5.226 -1.196 1.00 92.38 113 LEU A N 1
ATOM 924 C CA . LEU A 1 113 ? 1.482 -5.307 -0.979 1.00 92.38 113 LEU A CA 1
ATOM 925 C C . LEU A 1 113 ? 2.145 -6.279 -1.963 1.00 92.38 113 LEU A C 1
ATOM 927 O O . LEU A 1 113 ? 3.124 -5.909 -2.609 1.00 92.38 113 LEU A O 1
ATOM 931 N N . LEU A 1 114 ? 1.566 -7.467 -2.164 1.00 90.75 114 LEU A N 1
ATOM 932 C CA . LEU A 1 114 ? 2.045 -8.456 -3.139 1.00 90.75 114 LEU A CA 1
ATOM 933 C C . LEU A 1 114 ? 2.089 -7.907 -4.566 1.00 90.75 114 LEU A C 1
ATOM 935 O O . LEU A 1 114 ? 3.043 -8.148 -5.303 1.00 90.75 114 LEU A O 1
ATOM 939 N N . CYS A 1 115 ? 1.062 -7.158 -4.962 1.00 88.94 115 CYS A N 1
ATOM 940 C CA . CYS A 1 115 ? 0.998 -6.534 -6.278 1.00 88.94 115 CYS A CA 1
ATOM 941 C C . CYS A 1 115 ? 2.101 -5.486 -6.491 1.00 88.94 115 CYS A C 1
ATOM 943 O O . CYS A 1 115 ? 2.525 -5.286 -7.626 1.00 88.94 115 CYS A O 1
ATOM 945 N N . THR A 1 116 ? 2.567 -4.835 -5.422 1.00 87.25 116 THR A N 1
ATOM 946 C CA . THR A 1 116 ? 3.569 -3.756 -5.484 1.00 87.25 116 THR A CA 1
ATOM 947 C C . THR A 1 116 ? 5.023 -4.221 -5.384 1.00 87.25 116 THR A C 1
ATOM 949 O O . THR A 1 116 ? 5.935 -3.401 -5.441 1.00 87.25 116 THR A O 1
ATOM 952 N N . GLN A 1 117 ? 5.279 -5.522 -5.245 1.00 82.31 117 GLN A N 1
ATOM 953 C CA . GLN A 1 117 ? 6.642 -6.027 -5.105 1.00 82.31 117 GLN A CA 1
ATOM 954 C C . GLN A 1 117 ? 7.366 -6.183 -6.441 1.00 82.31 117 GLN A C 1
ATOM 956 O O . GLN A 1 117 ? 6.852 -6.762 -7.396 1.00 82.31 117 GLN A O 1
ATOM 961 N N . GLU A 1 118 ? 8.625 -5.746 -6.467 1.00 65.06 118 GLU A N 1
ATOM 962 C CA . GLU A 1 118 ? 9.490 -5.844 -7.648 1.00 65.06 118 GLU A CA 1
ATOM 963 C C . GLU A 1 118 ? 9.905 -7.291 -7.976 1.00 65.06 118 GLU A C 1
ATOM 965 O O . GLU A 1 118 ? 10.215 -7.611 -9.129 1.00 65.06 118 GLU A O 1
ATOM 970 N N . SER A 1 119 ? 9.906 -8.189 -6.979 1.00 56.31 119 SER A N 1
ATOM 971 C CA . SER A 1 119 ? 10.403 -9.561 -7.113 1.00 56.31 119 SER A CA 1
ATOM 972 C C . SER A 1 119 ? 9.386 -10.614 -6.635 1.00 56.31 119 SER A C 1
ATOM 974 O O . SER A 1 119 ? 8.757 -10.436 -5.595 1.00 56.31 119 SER A O 1
ATOM 976 N N . PRO A 1 120 ? 9.250 -11.763 -7.328 1.00 50.34 120 PRO A N 1
ATOM 977 C CA . PRO A 1 120 ? 8.425 -12.876 -6.850 1.00 50.34 120 PRO A CA 1
ATOM 978 C C . PRO A 1 120 ? 8.932 -13.487 -5.536 1.00 50.34 120 PRO A C 1
ATOM 980 O O . PRO A 1 120 ? 8.159 -14.107 -4.817 1.00 50.34 120 PRO A O 1
ATOM 983 N N . ALA A 1 121 ? 10.229 -13.340 -5.240 1.00 47.59 121 ALA A N 1
ATOM 984 C CA . ALA A 1 121 ? 10.843 -13.882 -4.032 1.00 47.59 121 ALA A CA 1
ATOM 985 C C . ALA A 1 121 ? 10.327 -13.164 -2.779 1.00 47.59 121 ALA A C 1
ATOM 987 O O . ALA A 1 121 ? 9.895 -13.824 -1.842 1.00 47.59 121 ALA A O 1
ATOM 988 N N . SER A 1 122 ? 10.251 -11.832 -2.811 1.00 51.38 122 SER A N 1
ATOM 989 C CA . SER A 1 122 ? 9.682 -11.051 -1.710 1.00 51.38 122 SER A CA 1
ATOM 990 C C . SER A 1 122 ? 8.165 -11.264 -1.559 1.00 51.38 122 SER A C 1
ATOM 992 O O . SER A 1 122 ? 7.630 -11.177 -0.453 1.00 51.38 122 SER A O 1
ATOM 994 N N . ALA A 1 123 ? 7.458 -11.614 -2.639 1.00 52.22 123 ALA A N 1
ATOM 995 C CA . ALA A 1 123 ? 6.037 -11.982 -2.589 1.00 52.22 123 ALA A CA 1
ATOM 996 C 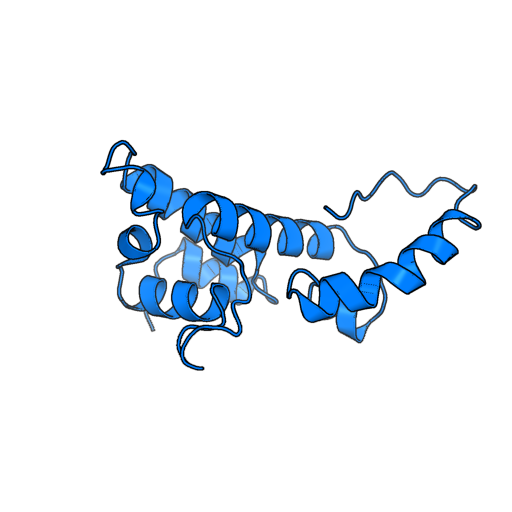C . ALA A 1 123 ? 5.757 -13.281 -1.840 1.00 52.22 123 ALA A C 1
ATOM 998 O O . ALA A 1 123 ? 4.725 -13.416 -1.179 1.00 52.22 123 ALA A O 1
ATOM 999 N N . ILE A 1 124 ? 6.698 -14.220 -1.867 1.00 46.72 124 ILE A N 1
ATOM 1000 C CA . ILE A 1 124 ? 6.599 -15.441 -1.070 1.00 46.72 124 ILE A CA 1
ATOM 1001 C C . ILE A 1 124 ? 6.689 -15.115 0.427 1.00 46.72 124 ILE A C 1
ATOM 1003 O O . ILE A 1 124 ? 5.972 -15.738 1.208 1.00 46.72 124 ILE A O 1
ATOM 1007 N N . ASP A 1 125 ? 7.477 -14.117 0.831 1.00 54.12 125 ASP A N 1
ATOM 1008 C CA . ASP A 1 125 ? 7.616 -13.734 2.243 1.00 54.12 125 ASP A CA 1
ATOM 1009 C C . ASP A 1 125 ? 6.331 -13.105 2.803 1.00 54.12 125 ASP A C 1
ATOM 1011 O O . ASP A 1 125 ? 5.919 -13.417 3.925 1.00 54.12 125 ASP A O 1
ATOM 1015 N N . VAL A 1 126 ? 5.623 -12.315 1.986 1.00 58.72 126 VAL A N 1
ATOM 1016 C CA . VAL A 1 126 ? 4.311 -11.751 2.348 1.00 58.72 126 VAL A CA 1
ATOM 1017 C C . VAL A 1 126 ? 3.217 -12.823 2.436 1.00 58.72 126 VAL A C 1
ATOM 1019 O O . VAL A 1 126 ? 2.370 -12.772 3.330 1.00 58.72 126 VAL A O 1
ATOM 1022 N N . ILE A 1 127 ? 3.232 -13.822 1.543 1.00 55.97 127 ILE A N 1
ATOM 1023 C CA . ILE A 1 127 ? 2.255 -14.930 1.547 1.00 55.97 127 ILE A CA 1
ATOM 1024 C C . ILE A 1 127 ? 2.514 -15.901 2.702 1.00 55.97 127 ILE A C 1
ATOM 1026 O O . ILE A 1 127 ? 1.579 -16.320 3.382 1.00 55.97 127 ILE A O 1
ATOM 1030 N N . CYS A 1 128 ? 3.772 -16.277 2.929 1.00 53.41 128 CYS A N 1
ATOM 1031 C CA . CYS A 1 128 ? 4.131 -17.271 3.937 1.00 53.41 128 CYS A CA 1
ATOM 1032 C C . CYS A 1 128 ? 4.146 -16.713 5.364 1.00 53.41 128 CYS A C 1
ATOM 1034 O O . CYS A 1 128 ? 4.348 -17.491 6.297 1.00 53.41 128 CYS A O 1
ATOM 1036 N N . GLY A 1 129 ? 3.980 -15.397 5.555 1.00 52.69 129 GLY A N 1
ATOM 1037 C CA . GLY A 1 129 ? 4.113 -14.766 6.870 1.00 52.69 129 GLY A CA 1
ATOM 1038 C C . GLY A 1 129 ? 5.469 -15.058 7.517 1.00 52.69 129 GLY A C 1
ATOM 1039 O O . GLY A 1 129 ? 5.567 -15.110 8.745 1.00 52.69 129 GLY A O 1
ATOM 1040 N N . LYS A 1 130 ? 6.501 -15.317 6.701 1.00 44.34 130 LYS A N 1
ATOM 1041 C CA . LYS A 1 130 ? 7.855 -15.520 7.202 1.00 44.34 130 LYS A CA 1
ATOM 1042 C C . LYS A 1 130 ? 8.353 -14.156 7.650 1.00 44.34 130 LYS A C 1
ATOM 1044 O O . LYS A 1 130 ? 8.595 -13.277 6.831 1.00 44.34 130 LYS A O 1
ATOM 1049 N N . ASN A 1 131 ? 8.399 -13.988 8.970 1.00 42.47 131 ASN A N 1
ATOM 1050 C CA . ASN A 1 131 ? 9.060 -12.860 9.602 1.00 42.47 131 ASN A CA 1
ATOM 1051 C C . ASN A 1 131 ? 10.525 -12.825 9.127 1.00 42.47 131 ASN A C 1
ATOM 1053 O O . ASN A 1 131 ? 11.109 -13.880 8.854 1.00 42.47 131 ASN A O 1
ATOM 1057 N N . ALA A 1 132 ? 11.087 -11.619 9.083 1.00 42.31 132 ALA A N 1
ATOM 1058 C CA . ALA A 1 132 ? 12.511 -11.426 9.321 1.00 42.31 132 ALA A CA 1
ATOM 1059 C C . ALA A 1 132 ? 12.985 -12.202 10.567 1.00 42.31 132 ALA A C 1
ATOM 1061 O O . ALA A 1 132 ? 12.163 -12.397 11.500 1.00 42.31 132 ALA A O 1
#

pLDDT: mean 74.76, std 19.88, range [33.31, 95.31]

Organism: Lupinus angustifolius (NCBI:txid3871)

Sequence (132 aa):
MVVSTSIGKHDVEYASVFRVDSRFFMRKGYLAPEYAIRGKLTRKADIYSFGVLLMEIISGRCNINSRLPIEEQFLLERAWDHYERKELVRLVDTSLNEEFDPDQASKFLKISLLCTQESPASAIDVICGKNA